Protein AF-B0E780-F1 (afdb_monomer_lite)

Radius of gyration: 20.07 Å; chains: 1; bounding box: 58×22×63 Å

Organism: Entamoeba dispar (strain ATCC PRA-260 / SAW760) (NCBI:txid370354)

pLDDT: mean 79.93, std 17.06, range [34.69, 95.31]

Sequence (109 aa):
MTQLFDLISFPPFKLKDTINVPIYQALTRVICSQFGTVYPSIQPSLKLIENLRDKLVNSNNPEIVIKNGTDYYNYLNLLIHRIDLNSNTLQVNFKWSDTLKRIIIVVLH

Structure (mmCIF, N/CA/C/O backbone):
data_AF-B0E780-F1
#
_entry.id   AF-B0E780-F1
#
loop_
_atom_site.group_PDB
_atom_site.id
_atom_site.type_symbol
_atom_site.label_atom_id
_atom_site.label_alt_id
_atom_site.label_comp_id
_atom_site.label_asym_id
_atom_site.label_entity_id
_atom_site.label_seq_id
_atom_site.pdbx_PDB_ins_code
_atom_site.Cartn_x
_atom_site.Cartn_y
_atom_site.Cartn_z
_atom_site.occupancy
_atom_site.B_iso_or_equiv
_atom_site.auth_seq_id
_atom_site.auth_comp_id
_atom_site.auth_asym_id
_atom_site.auth_atom_id
_atom_site.pdbx_PDB_model_num
ATOM 1 N N . MET A 1 1 ? 44.273 1.773 -25.605 1.00 36.59 1 MET A N 1
ATOM 2 C CA . MET A 1 1 ? 43.612 0.777 -24.739 1.00 36.59 1 MET A CA 1
ATOM 3 C C . MET A 1 1 ? 42.115 1.004 -24.817 1.00 36.59 1 MET A C 1
ATOM 5 O O . MET A 1 1 ? 41.610 1.934 -24.206 1.00 36.59 1 MET A O 1
ATOM 9 N N . THR A 1 2 ? 41.429 0.230 -25.648 1.00 43.03 2 THR A N 1
ATOM 10 C CA . THR A 1 2 ? 39.969 0.208 -25.743 1.00 43.03 2 THR A CA 1
ATOM 11 C C . THR A 1 2 ? 39.435 -0.567 -24.545 1.00 43.03 2 THR A C 1
ATOM 13 O O . THR A 1 2 ? 39.707 -1.757 -24.408 1.00 43.03 2 THR A O 1
ATOM 16 N N . GLN A 1 3 ? 38.718 0.110 -23.646 1.00 45.75 3 GLN A N 1
ATOM 17 C CA . GLN A 1 3 ? 37.918 -0.542 -22.610 1.00 45.75 3 GLN A CA 1
ATOM 18 C C . GLN A 1 3 ? 36.733 -1.235 -23.297 1.00 45.75 3 GLN A C 1
ATOM 20 O O . GLN A 1 3 ? 35.626 -0.714 -23.347 1.00 45.75 3 GLN A O 1
ATOM 25 N N . LEU A 1 4 ? 37.011 -2.404 -23.874 1.00 44.03 4 LEU A N 1
ATOM 26 C CA . LEU A 1 4 ? 36.060 -3.395 -24.373 1.00 44.03 4 LEU A CA 1
ATOM 27 C C . LEU A 1 4 ? 35.402 -4.105 -23.180 1.00 44.03 4 LEU A C 1
ATOM 29 O O . LEU A 1 4 ? 35.466 -5.320 -23.027 1.00 44.03 4 LEU A O 1
ATOM 33 N N . PHE A 1 5 ? 34.751 -3.337 -22.307 1.00 51.03 5 PHE A N 1
ATOM 34 C CA . PHE A 1 5 ? 33.531 -3.865 -21.723 1.00 51.03 5 PHE A CA 1
ATOM 35 C C . PHE A 1 5 ? 32.512 -3.754 -22.846 1.00 51.03 5 PHE A C 1
ATOM 37 O O . PHE A 1 5 ? 31.848 -2.728 -22.979 1.00 51.03 5 PHE A O 1
ATOM 44 N N . ASP A 1 6 ? 32.461 -4.779 -23.701 1.00 51.44 6 ASP A N 1
ATOM 45 C CA . ASP A 1 6 ? 31.259 -5.060 -24.471 1.00 51.44 6 ASP A CA 1
ATOM 46 C C . ASP A 1 6 ? 30.129 -5.065 -23.450 1.00 51.44 6 ASP A C 1
ATOM 48 O O . ASP A 1 6 ? 30.010 -5.960 -22.610 1.00 51.44 6 ASP A O 1
ATOM 52 N N . LEU A 1 7 ? 29.408 -3.949 -23.418 1.00 62.34 7 LEU A N 1
ATOM 53 C CA . LEU A 1 7 ? 28.397 -3.655 -22.429 1.00 62.34 7 LEU A CA 1
ATOM 54 C C . LEU A 1 7 ? 27.242 -4.583 -22.780 1.00 62.34 7 LEU A C 1
ATOM 56 O O . LEU A 1 7 ? 26.395 -4.241 -23.603 1.00 62.34 7 LEU A O 1
ATOM 60 N N . ILE A 1 8 ? 27.270 -5.804 -22.238 1.00 68.25 8 ILE A N 1
ATOM 61 C CA . ILE A 1 8 ? 26.180 -6.762 -22.386 1.00 68.25 8 ILE A CA 1
ATOM 62 C C . ILE A 1 8 ? 24.934 -6.030 -21.896 1.00 68.25 8 ILE A C 1
ATOM 64 O O . ILE A 1 8 ? 24.798 -5.721 -20.711 1.00 68.25 8 ILE A O 1
ATOM 68 N N . SER A 1 9 ? 24.073 -5.660 -22.842 1.00 62.00 9 SER A N 1
ATOM 69 C CA . SER A 1 9 ? 22.891 -4.867 -22.551 1.00 62.00 9 SER A CA 1
ATOM 70 C C . SER A 1 9 ? 21.978 -5.702 -21.664 1.00 62.00 9 SER A C 1
ATOM 72 O O . SER A 1 9 ? 21.560 -6.799 -22.045 1.00 62.00 9 SER A O 1
ATOM 74 N N . PHE A 1 10 ? 21.699 -5.206 -20.460 1.00 67.00 10 PHE A N 1
ATOM 75 C CA . PHE A 1 10 ? 20.717 -5.838 -19.594 1.00 67.00 10 PHE A CA 1
ATOM 76 C C . PHE A 1 10 ? 19.353 -5.814 -20.293 1.00 67.00 10 PHE A C 1
ATOM 78 O O . PHE A 1 10 ? 18.967 -4.774 -20.837 1.00 67.00 10 PHE A O 1
ATOM 85 N N . PRO A 1 11 ? 18.605 -6.932 -20.285 1.00 73.12 11 PRO A N 1
ATOM 86 C CA . PRO A 1 11 ? 17.291 -6.963 -20.901 1.00 73.12 11 PRO A CA 1
ATOM 87 C C . PRO A 1 11 ? 16.394 -5.892 -20.258 1.00 73.12 11 PRO A C 1
ATOM 89 O O . PRO A 1 11 ? 16.365 -5.772 -19.029 1.00 73.12 11 PRO A O 1
ATOM 92 N N . PRO A 1 12 ? 15.662 -5.094 -21.057 1.00 72.75 12 PRO A N 1
ATOM 93 C CA . PRO A 1 12 ? 14.844 -4.018 -20.523 1.00 72.75 12 PRO A CA 1
ATOM 94 C C . PRO A 1 12 ? 13.618 -4.597 -19.810 1.00 72.75 12 PRO A C 1
ATOM 96 O O . PRO A 1 12 ? 12.650 -5.021 -20.443 1.00 72.75 12 PRO A O 1
ATOM 99 N N . PHE A 1 13 ? 13.641 -4.593 -18.478 1.00 77.44 13 PHE A N 1
ATOM 100 C CA . PHE A 1 13 ? 12.464 -4.892 -17.668 1.00 77.44 13 PHE A CA 1
ATOM 101 C C . PHE A 1 13 ? 11.559 -3.663 -17.589 1.00 77.44 13 PHE A C 1
ATOM 103 O O . PHE A 1 13 ? 12.016 -2.548 -17.342 1.00 77.44 13 PHE A O 1
ATOM 110 N N . LYS A 1 14 ? 10.256 -3.872 -17.788 1.00 79.50 14 LYS A N 1
ATOM 111 C CA . LYS A 1 14 ? 9.236 -2.838 -17.593 1.00 79.50 14 LYS A CA 1
ATOM 112 C C . LYS A 1 14 ? 8.522 -3.059 -16.270 1.00 79.50 14 LYS A C 1
ATOM 114 O O . LYS A 1 14 ? 8.298 -4.200 -15.870 1.00 79.50 14 LYS A O 1
ATOM 119 N N . LEU A 1 15 ? 8.147 -1.966 -15.619 1.00 83.19 15 LEU A N 1
ATOM 120 C CA . LEU A 1 15 ? 7.247 -2.002 -14.473 1.00 83.19 15 LEU A CA 1
ATOM 121 C C . LEU A 1 15 ? 5.826 -2.318 -14.954 1.00 83.19 15 LEU A C 1
ATOM 123 O O . LEU A 1 15 ? 5.457 -1.979 -16.078 1.00 83.19 15 LEU A O 1
ATOM 127 N N . LYS A 1 16 ? 5.044 -2.999 -14.112 1.00 86.94 16 LYS A N 1
ATOM 128 C CA . LYS A 1 16 ? 3.608 -3.191 -14.348 1.00 86.94 16 LYS A CA 1
ATOM 129 C C . LYS A 1 16 ? 2.894 -1.863 -14.141 1.00 86.94 16 LYS A C 1
ATOM 131 O O . LYS A 1 16 ? 3.147 -1.202 -13.133 1.00 86.94 16 LYS A O 1
ATOM 136 N N . ASP A 1 17 ? 1.961 -1.520 -15.021 1.00 85.25 17 ASP A N 1
ATOM 137 C CA . ASP A 1 17 ? 1.087 -0.382 -14.757 1.00 85.25 17 ASP A CA 1
ATOM 138 C C . ASP A 1 17 ? 0.024 -0.793 -13.742 1.00 85.25 17 ASP A C 1
ATOM 140 O O . ASP A 1 17 ? -0.372 -1.955 -13.624 1.00 85.25 17 ASP A O 1
ATOM 144 N N . THR A 1 18 ? -0.469 0.174 -12.987 1.00 88.81 18 THR A N 1
ATOM 145 C CA . THR A 1 18 ? -1.566 -0.026 -12.047 1.00 88.81 18 THR A CA 1
ATOM 146 C C . THR A 1 18 ? -2.428 1.223 -12.033 1.00 88.81 18 THR A C 1
ATOM 148 O O . THR A 1 18 ? -2.008 2.285 -12.484 1.00 88.81 18 THR A O 1
ATOM 151 N N . ILE A 1 19 ? -3.651 1.096 -11.535 1.00 86.00 19 ILE A N 1
ATOM 152 C CA . ILE A 1 19 ? -4.520 2.248 -11.309 1.00 86.00 19 ILE A CA 1
ATOM 153 C C . ILE A 1 19 ? -4.392 2.714 -9.868 1.00 86.00 19 ILE A C 1
ATOM 155 O O . ILE A 1 19 ? -4.119 1.920 -8.952 1.00 86.00 19 ILE A O 1
ATOM 159 N N . ASN A 1 20 ? -4.633 4.005 -9.660 1.00 85.81 20 ASN A N 1
ATOM 160 C CA . ASN A 1 20 ? -4.781 4.494 -8.310 1.00 85.81 20 ASN A CA 1
ATOM 161 C C . ASN A 1 20 ? -6.079 3.956 -7.692 1.00 85.81 20 ASN A C 1
ATOM 163 O O . ASN A 1 20 ? -7.083 3.797 -8.389 1.00 85.81 20 ASN A O 1
ATOM 167 N N . VAL A 1 21 ? -6.050 3.640 -6.397 1.00 86.31 21 VAL A N 1
ATOM 168 C CA . VAL A 1 21 ? -7.205 3.079 -5.687 1.00 86.31 21 VAL A CA 1
ATOM 169 C C . VAL A 1 21 ? -7.305 3.730 -4.309 1.00 86.31 21 VAL A C 1
ATOM 171 O O . VAL A 1 21 ? -6.286 3.778 -3.620 1.00 86.31 21 VAL A O 1
ATOM 174 N N . PRO A 1 22 ? -8.498 4.194 -3.885 1.00 85.88 22 PRO A N 1
ATOM 175 C CA . PRO A 1 22 ? -8.676 4.842 -2.589 1.00 85.88 22 PRO A CA 1
ATOM 176 C C . PRO A 1 22 ? -8.590 3.813 -1.454 1.00 85.88 22 PRO A C 1
ATOM 178 O O . PRO A 1 22 ? -9.578 3.182 -1.069 1.00 85.88 22 PRO A O 1
ATOM 181 N N . ILE A 1 23 ? -7.386 3.616 -0.924 1.00 90.38 23 ILE A N 1
ATOM 182 C CA . ILE A 1 23 ? -7.098 2.634 0.125 1.00 90.38 23 ILE A CA 1
ATOM 183 C C . ILE A 1 23 ? -7.308 3.197 1.529 1.00 90.38 23 ILE A C 1
ATOM 185 O O . ILE A 1 23 ? -7.605 2.428 2.442 1.00 90.38 23 ILE A O 1
ATOM 189 N N . TYR A 1 24 ? -7.237 4.518 1.720 1.00 91.75 24 TYR A N 1
ATOM 190 C CA . TYR A 1 24 ? -7.429 5.146 3.030 1.00 91.75 24 TYR A CA 1
ATOM 191 C C . TYR A 1 24 ? -8.796 4.796 3.633 1.00 91.75 24 TYR A C 1
ATOM 193 O O . TYR A 1 24 ? -8.892 4.326 4.772 1.00 91.75 24 TYR A O 1
ATOM 201 N N . GLN A 1 25 ? -9.865 4.978 2.852 1.00 90.12 25 GLN A N 1
ATOM 202 C CA . GLN A 1 25 ? -11.234 4.711 3.299 1.00 90.12 25 GLN A CA 1
ATOM 203 C C . GLN A 1 25 ? -11.475 3.222 3.562 1.00 90.12 25 GLN A C 1
ATOM 205 O O . GLN A 1 25 ? -12.219 2.865 4.473 1.00 90.12 25 GLN A O 1
ATOM 210 N N . ALA A 1 26 ? -10.867 2.350 2.759 1.00 89.75 26 ALA A N 1
ATOM 211 C CA . ALA A 1 26 ? -10.970 0.909 2.935 1.00 89.75 26 ALA A CA 1
ATOM 212 C C . ALA A 1 26 ? -10.287 0.453 4.226 1.00 89.75 26 ALA A C 1
ATOM 214 O O . ALA A 1 26 ? -10.912 -0.201 5.054 1.00 89.75 26 ALA A O 1
ATOM 215 N N . LEU A 1 27 ? -9.044 0.879 4.453 1.00 90.06 27 LEU A N 1
ATOM 216 C CA . LEU A 1 27 ? -8.306 0.558 5.674 1.00 90.06 27 LEU A CA 1
ATOM 217 C C . LEU A 1 27 ? -9.006 1.106 6.923 1.00 90.06 27 LEU A C 1
ATOM 219 O O . LEU A 1 27 ? -9.116 0.404 7.923 1.00 90.06 27 LEU A O 1
ATOM 223 N N . THR A 1 28 ? -9.551 2.323 6.848 1.00 90.31 28 THR A N 1
ATOM 224 C CA . THR A 1 28 ? -10.352 2.922 7.929 1.00 90.31 28 THR A CA 1
ATOM 225 C C . THR A 1 28 ? -11.564 2.049 8.271 1.00 90.31 28 THR A C 1
ATOM 227 O O . THR A 1 28 ? -11.818 1.793 9.447 1.00 90.31 28 THR A O 1
ATOM 230 N N . ARG A 1 29 ? -12.288 1.543 7.262 1.00 89.25 29 ARG A N 1
ATOM 231 C CA . ARG A 1 29 ? -13.429 0.632 7.459 1.00 89.25 29 ARG A CA 1
ATOM 232 C C . ARG A 1 29 ? -13.008 -0.682 8.109 1.00 89.25 29 ARG A C 1
ATOM 234 O O . ARG A 1 29 ? -13.655 -1.105 9.062 1.00 89.25 29 ARG A O 1
ATOM 241 N N . VAL A 1 30 ? -11.914 -1.285 7.647 1.00 89.44 30 VAL A N 1
ATOM 242 C CA . VAL A 1 30 ? -11.397 -2.538 8.218 1.00 89.44 30 VAL A CA 1
ATOM 243 C C . VAL A 1 30 ? -11.005 -2.350 9.685 1.00 89.44 30 VAL A C 1
ATOM 245 O O . VAL A 1 30 ? -11.445 -3.119 10.536 1.00 89.44 30 VAL A O 1
ATOM 248 N N . ILE A 1 31 ? -10.257 -1.294 10.011 1.00 89.62 31 ILE A N 1
ATOM 249 C CA . ILE A 1 31 ? -9.861 -0.999 11.397 1.00 89.62 31 ILE A CA 1
ATOM 250 C C . ILE A 1 31 ? -11.096 -0.768 12.267 1.00 89.62 31 ILE A C 1
ATOM 252 O O . ILE A 1 31 ? -11.215 -1.366 13.332 1.00 89.62 31 ILE A O 1
ATOM 256 N N . CYS A 1 32 ? -12.046 0.042 11.798 1.00 89.56 32 CYS A N 1
ATOM 257 C CA . CYS A 1 32 ? -13.288 0.290 12.524 1.00 89.56 32 CYS A CA 1
ATOM 258 C C . CYS A 1 32 ? -14.075 -1.011 12.767 1.00 89.56 32 CYS A C 1
ATOM 260 O O . CYS A 1 32 ? -14.591 -1.217 13.859 1.00 89.56 32 CYS A O 1
ATOM 262 N N . SER A 1 33 ? -14.106 -1.928 11.792 1.00 88.94 33 SER A N 1
ATOM 263 C CA . SER A 1 33 ? -14.799 -3.216 11.936 1.00 88.94 33 SER A CA 1
ATOM 264 C C . SER A 1 33 ? -14.159 -4.156 12.966 1.00 88.94 33 SER A C 1
ATOM 266 O O . SER A 1 33 ? -14.873 -4.930 13.594 1.00 88.94 33 SER A O 1
ATOM 268 N N . GLN A 1 34 ? -12.838 -4.080 13.165 1.00 87.56 34 GLN A N 1
ATOM 269 C CA . GLN A 1 34 ? -12.103 -4.958 14.087 1.00 87.56 34 GLN A CA 1
ATOM 270 C C . GLN A 1 34 ? -11.962 -4.367 15.492 1.00 87.56 34 GLN A C 1
ATOM 272 O O . GLN A 1 34 ? -11.992 -5.100 16.476 1.00 87.56 34 GLN A O 1
ATOM 277 N N . PHE A 1 35 ? -11.816 -3.046 15.594 1.00 88.56 35 PHE A N 1
ATOM 278 C CA . PHE A 1 35 ? -11.495 -2.353 16.846 1.0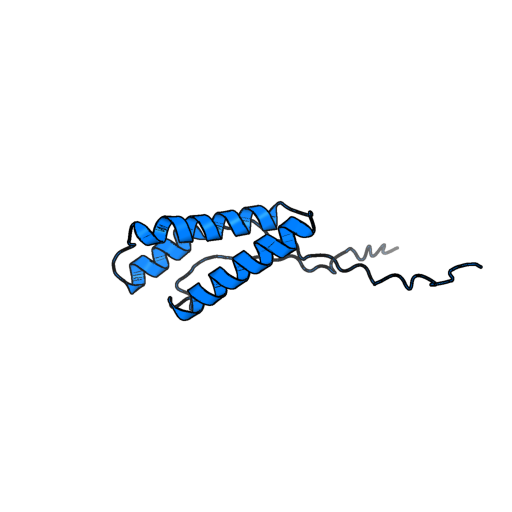0 88.56 35 PHE A CA 1
ATOM 279 C C . PHE A 1 35 ? -12.610 -1.411 17.329 1.00 88.56 35 PHE A C 1
ATOM 281 O O . PHE A 1 35 ? -12.461 -0.755 18.357 1.00 88.56 35 PHE A O 1
ATOM 288 N N . GLY A 1 36 ? -13.719 -1.294 16.591 1.00 87.62 36 GLY A N 1
ATOM 289 C CA . GLY A 1 36 ? -14.872 -0.442 16.916 1.00 87.62 36 GLY A CA 1
ATOM 290 C C . GLY A 1 36 ? -14.669 1.057 16.658 1.00 87.62 36 GLY A C 1
ATOM 291 O O . GLY A 1 36 ? -15.639 1.806 16.578 1.00 87.62 36 GLY A O 1
ATOM 292 N N . THR A 1 37 ? -13.425 1.518 16.511 1.00 89.06 37 THR A N 1
ATOM 293 C CA . THR A 1 37 ? -13.089 2.914 16.205 1.00 89.06 37 THR A CA 1
ATOM 294 C C . THR A 1 37 ? -11.740 3.017 15.497 1.00 89.06 37 THR A C 1
ATOM 296 O O . THR A 1 37 ? -10.941 2.081 15.499 1.00 89.06 37 THR A O 1
ATOM 299 N N . VAL A 1 38 ? -11.464 4.178 14.903 1.00 87.38 38 VAL A N 1
ATOM 300 C CA . VAL A 1 38 ? -10.160 4.508 14.321 1.00 87.38 38 VAL A CA 1
ATOM 301 C C . VAL A 1 38 ? -9.536 5.631 15.131 1.00 87.38 38 VAL A C 1
ATOM 303 O O . VAL A 1 38 ? -9.999 6.771 15.096 1.00 87.38 38 VAL A O 1
ATOM 306 N N . TYR A 1 39 ? -8.458 5.313 15.846 1.00 86.81 39 TYR A N 1
ATOM 307 C CA . TYR A 1 39 ? -7.740 6.299 16.645 1.00 86.81 39 TYR A CA 1
ATOM 308 C C . TYR A 1 39 ? -7.158 7.415 15.757 1.00 86.81 39 TYR A C 1
ATOM 310 O O . TYR A 1 39 ? -6.522 7.116 14.739 1.00 86.81 39 TYR A O 1
ATOM 318 N N . PRO A 1 40 ? -7.298 8.700 16.143 1.00 88.56 40 PRO A N 1
ATOM 319 C CA . PRO A 1 40 ? -6.750 9.828 15.384 1.00 88.56 40 PRO A CA 1
ATOM 320 C C . PRO A 1 40 ? -5.247 9.716 15.108 1.00 88.56 40 PRO A C 1
ATOM 322 O O . PRO A 1 40 ? -4.780 10.148 14.059 1.00 88.56 40 PRO A O 1
ATOM 325 N N . SER A 1 41 ? -4.496 9.075 16.007 1.00 89.25 41 SER A N 1
ATOM 326 C CA . SER A 1 41 ? -3.056 8.827 15.869 1.00 89.25 41 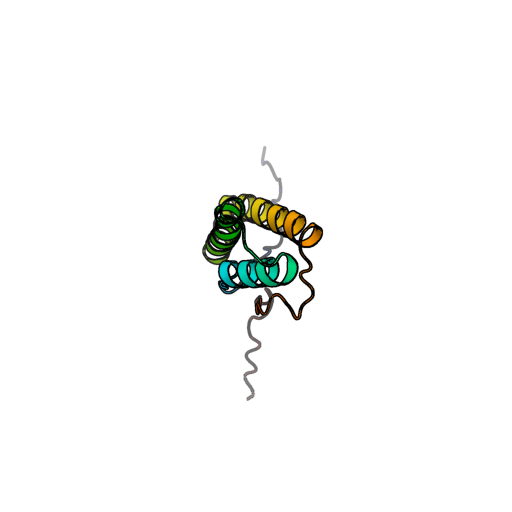SER A CA 1
ATOM 327 C C . SER A 1 41 ? -2.687 7.938 14.677 1.00 89.25 41 SER A C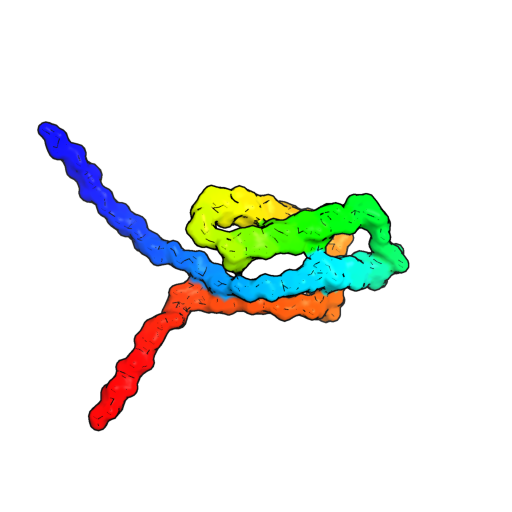 1
ATOM 329 O O . SER A 1 41 ? -1.571 8.031 14.175 1.00 89.25 41 SER A O 1
ATOM 331 N N . ILE A 1 42 ? -3.609 7.097 14.200 1.00 88.19 42 ILE A N 1
ATOM 332 C CA . ILE A 1 42 ? -3.377 6.153 13.097 1.00 88.19 42 ILE A CA 1
ATOM 333 C C . ILE A 1 42 ? -3.721 6.788 11.741 1.00 88.19 42 ILE A C 1
ATOM 335 O O . ILE A 1 42 ? -3.166 6.403 10.711 1.00 88.19 42 ILE A O 1
ATOM 339 N N . GLN A 1 43 ? -4.591 7.804 11.715 1.00 89.50 43 GLN A N 1
ATOM 340 C CA . GLN A 1 43 ? -5.028 8.448 10.471 1.00 89.50 43 GLN A CA 1
ATOM 341 C C . GLN A 1 43 ? -3.877 8.996 9.603 1.00 89.50 43 GLN A C 1
ATOM 343 O O . GLN A 1 43 ? -3.939 8.795 8.386 1.00 89.50 43 GLN A O 1
ATOM 348 N N . PRO A 1 44 ? -2.823 9.641 10.154 1.00 92.75 44 PRO A N 1
ATOM 349 C CA . PRO A 1 44 ? -1.676 10.081 9.362 1.00 92.75 44 PRO A CA 1
ATOM 350 C C . PRO A 1 44 ? -0.962 8.924 8.661 1.00 92.75 44 PRO A C 1
ATOM 352 O O . PRO A 1 44 ? -0.581 9.059 7.502 1.00 92.75 44 PRO A O 1
ATOM 355 N N . SER A 1 45 ? -0.830 7.771 9.325 1.00 90.94 45 SER A N 1
ATOM 356 C CA . SER A 1 45 ? -0.209 6.579 8.740 1.00 90.94 45 SER A CA 1
ATOM 357 C C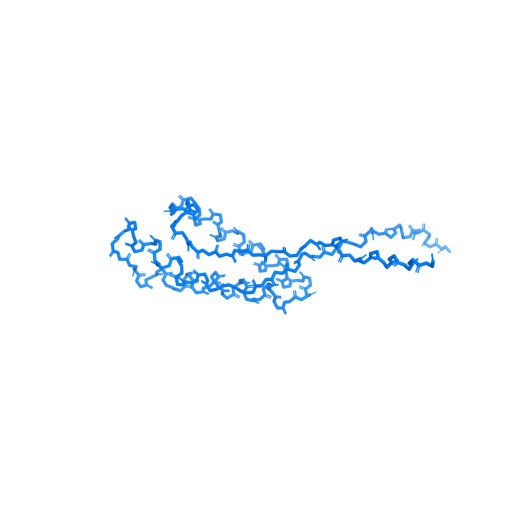 . SER A 1 45 ? -1.039 6.021 7.588 1.00 90.94 45 SER A C 1
ATOM 359 O O . SER A 1 45 ? -0.486 5.690 6.546 1.00 90.94 45 SER A O 1
ATOM 361 N N . LEU A 1 46 ? -2.368 5.980 7.720 1.00 91.38 46 LEU A N 1
ATOM 362 C CA . LEU A 1 46 ? -3.243 5.524 6.633 1.00 91.38 46 LEU A CA 1
ATOM 363 C C . LEU A 1 46 ? -3.170 6.451 5.412 1.00 91.38 46 LEU A C 1
ATOM 365 O O . LEU A 1 46 ? -3.092 5.974 4.282 1.00 91.38 46 LEU A O 1
ATOM 369 N N . LYS A 1 47 ? -3.145 7.772 5.636 1.00 94.44 47 LYS A N 1
ATOM 370 C CA . LYS A 1 47 ? -2.962 8.765 4.564 1.00 94.44 47 LYS A CA 1
ATOM 371 C C . LYS A 1 47 ? -1.584 8.659 3.916 1.00 94.44 47 LYS A C 1
ATOM 373 O O . LYS A 1 47 ? -1.461 8.825 2.708 1.00 94.44 47 LYS A O 1
ATOM 378 N N . LEU A 1 48 ? -0.545 8.369 4.699 1.00 94.19 48 LEU A N 1
ATOM 379 C CA . LEU A 1 48 ? 0.802 8.159 4.178 1.00 94.19 48 LEU A CA 1
ATOM 380 C C . LEU A 1 48 ? 0.852 6.966 3.216 1.00 94.19 48 LEU A C 1
ATOM 382 O O . LEU A 1 48 ? 1.456 7.082 2.155 1.00 94.19 48 LEU A O 1
ATOM 386 N N . ILE A 1 49 ? 0.193 5.854 3.554 1.00 93.44 49 ILE A N 1
ATOM 387 C CA . ILE A 1 49 ? 0.136 4.661 2.695 1.00 93.44 49 ILE A CA 1
ATOM 388 C C . ILE A 1 49 ? -0.536 4.986 1.351 1.00 93.44 49 ILE A C 1
ATOM 390 O O . ILE A 1 49 ? -0.022 4.594 0.303 1.00 93.44 49 ILE A O 1
ATOM 394 N N . GLU A 1 50 ? -1.642 5.734 1.363 1.00 94.00 50 GLU A N 1
ATOM 395 C CA . GLU A 1 50 ? -2.311 6.204 0.139 1.00 94.00 50 GLU A CA 1
ATOM 396 C C . GLU A 1 50 ? -1.405 7.134 -0.679 1.00 94.00 50 GLU A C 1
ATOM 398 O O . GLU A 1 50 ? -1.142 6.867 -1.846 1.00 94.00 50 GLU A O 1
ATOM 403 N N . ASN A 1 51 ? -0.790 8.132 -0.043 1.00 94.50 51 ASN A N 1
ATOM 404 C CA . ASN A 1 51 ? 0.139 9.046 -0.712 1.00 94.50 51 ASN A CA 1
ATOM 405 C C . ASN A 1 51 ? 1.351 8.334 -1.338 1.00 94.50 51 ASN A C 1
ATOM 407 O O . ASN A 1 51 ? 1.846 8.748 -2.388 1.00 94.50 51 ASN A O 1
ATOM 411 N N . LEU A 1 52 ? 1.875 7.289 -0.690 1.00 94.38 52 LEU A N 1
ATOM 412 C CA . LEU A 1 52 ? 2.965 6.480 -1.237 1.00 94.38 52 LEU A CA 1
ATOM 413 C C . LEU A 1 52 ? 2.510 5.731 -2.491 1.00 94.38 52 LEU A C 1
ATOM 415 O O . LEU A 1 52 ? 3.227 5.738 -3.492 1.00 94.38 52 LEU A O 1
ATOM 419 N N . ARG A 1 53 ? 1.303 5.151 -2.468 1.00 92.62 53 ARG A N 1
ATOM 420 C CA . ARG A 1 53 ? 0.703 4.518 -3.645 1.00 92.62 53 ARG A CA 1
ATOM 421 C C . ARG A 1 53 ? 0.535 5.517 -4.785 1.00 92.62 53 ARG A C 1
ATOM 423 O O . ARG A 1 53 ? 0.990 5.233 -5.888 1.00 92.62 53 ARG A O 1
ATOM 430 N N . ASP A 1 54 ? -0.044 6.682 -4.520 1.00 92.25 54 ASP A N 1
ATOM 431 C CA . ASP A 1 54 ? -0.274 7.727 -5.522 1.00 92.25 54 ASP A CA 1
ATOM 432 C C . ASP A 1 54 ? 1.025 8.136 -6.220 1.00 92.25 54 ASP A C 1
ATOM 434 O O . ASP A 1 54 ? 1.075 8.261 -7.445 1.00 92.25 54 ASP A O 1
ATOM 438 N N . LYS A 1 55 ? 2.107 8.298 -5.452 1.00 91.81 55 LYS A N 1
ATOM 439 C CA . LYS A 1 55 ? 3.432 8.605 -6.003 1.00 91.81 55 LYS A CA 1
ATOM 440 C C . LYS A 1 55 ? 3.976 7.478 -6.877 1.00 91.81 55 LYS A C 1
ATOM 442 O O . LYS A 1 55 ? 4.632 7.770 -7.868 1.00 91.81 55 LYS A O 1
ATOM 447 N N . LEU A 1 56 ? 3.723 6.219 -6.521 1.00 92.31 56 LEU A N 1
ATOM 448 C CA . LEU A 1 56 ? 4.178 5.059 -7.290 1.00 92.31 56 LEU A CA 1
ATOM 449 C C . LEU A 1 56 ? 3.396 4.862 -8.585 1.00 92.31 56 LEU A C 1
ATOM 451 O O . LEU A 1 56 ? 3.993 4.524 -9.598 1.00 92.31 56 LEU A O 1
ATOM 455 N N . VAL A 1 57 ? 2.083 5.100 -8.572 1.00 91.12 57 VAL A N 1
ATOM 456 C CA . VAL A 1 57 ? 1.249 4.997 -9.780 1.00 91.12 57 VAL A CA 1
ATOM 457 C C . VAL A 1 57 ? 1.622 6.066 -10.810 1.00 91.12 57 VAL A C 1
ATOM 459 O O . VAL A 1 57 ? 1.587 5.807 -12.008 1.00 91.12 57 VAL A O 1
ATOM 462 N N . ASN A 1 58 ? 1.993 7.263 -10.349 1.00 88.56 58 ASN A N 1
ATOM 463 C CA . ASN A 1 58 ? 2.222 8.422 -11.211 1.00 88.56 58 ASN A CA 1
ATOM 464 C C . ASN A 1 58 ? 3.707 8.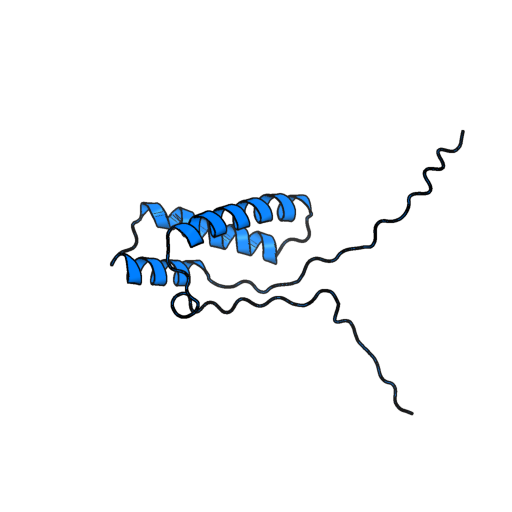699 -11.512 1.00 88.56 58 ASN A C 1
ATOM 466 O O . ASN A 1 58 ? 4.024 9.752 -12.066 1.00 88.56 58 ASN A O 1
ATOM 470 N N . SER A 1 59 ? 4.631 7.810 -11.130 1.00 87.12 59 SER A N 1
ATOM 471 C CA . SER A 1 59 ? 6.067 8.043 -11.310 1.00 87.12 59 SER A CA 1
ATOM 472 C C . SER A 1 59 ? 6.746 6.957 -12.128 1.00 87.12 59 SER A C 1
ATOM 474 O O . SER A 1 59 ? 6.669 5.776 -11.813 1.00 87.12 59 SER A O 1
ATOM 476 N N . ASN A 1 60 ? 7.515 7.404 -13.120 1.00 84.06 60 ASN A N 1
ATOM 477 C CA . ASN A 1 60 ? 8.462 6.578 -13.867 1.00 84.06 60 ASN A CA 1
ATOM 478 C C . ASN A 1 60 ? 9.916 6.867 -13.454 1.00 84.06 60 ASN A C 1
ATOM 480 O O . ASN A 1 60 ? 10.846 6.387 -14.098 1.00 84.06 60 ASN A O 1
ATOM 484 N N . ASN A 1 61 ? 10.130 7.690 -12.418 1.00 88.25 61 ASN A N 1
ATOM 485 C CA . ASN A 1 61 ? 11.467 8.012 -11.933 1.00 88.25 61 ASN A CA 1
ATOM 486 C C . ASN A 1 61 ? 11.993 6.843 -11.072 1.00 88.25 61 ASN A C 1
ATOM 488 O O . ASN A 1 61 ? 11.379 6.543 -10.044 1.00 88.25 61 ASN A O 1
ATOM 492 N N . PRO A 1 62 ? 13.126 6.210 -11.435 1.00 86.38 62 PRO A N 1
ATOM 493 C CA . PRO A 1 62 ? 13.634 5.032 -10.733 1.00 86.38 62 PRO A CA 1
ATOM 494 C C . PRO A 1 62 ? 13.895 5.250 -9.240 1.00 86.38 62 PRO A C 1
ATOM 496 O O . PRO A 1 62 ? 13.566 4.386 -8.435 1.00 86.38 62 PRO A O 1
ATOM 499 N N . GLU A 1 63 ? 14.431 6.404 -8.843 1.00 88.38 63 GLU A N 1
ATOM 500 C CA . GLU A 1 63 ? 14.730 6.700 -7.436 1.00 88.38 63 GLU A CA 1
ATOM 501 C C . GLU A 1 63 ? 13.448 6.817 -6.607 1.00 88.38 63 GLU A C 1
ATOM 503 O O . GLU A 1 63 ? 13.361 6.285 -5.498 1.00 88.38 63 GLU A O 1
ATOM 508 N N . ILE A 1 64 ? 12.424 7.467 -7.172 1.00 88.50 64 ILE A N 1
ATOM 509 C CA . ILE A 1 64 ? 11.103 7.602 -6.547 1.00 88.50 64 ILE A CA 1
ATOM 510 C C . ILE A 1 64 ? 10.450 6.227 -6.410 1.00 88.50 64 ILE A C 1
ATOM 512 O O . ILE A 1 64 ? 9.913 5.914 -5.347 1.00 88.50 64 ILE A O 1
ATOM 516 N N . VAL A 1 65 ? 10.516 5.408 -7.462 1.00 90.19 65 VAL A N 1
ATOM 517 C CA . VAL A 1 65 ? 9.939 4.060 -7.475 1.00 90.19 65 VAL A CA 1
ATOM 518 C C . VAL A 1 65 ? 10.626 3.158 -6.455 1.00 90.19 65 VAL A C 1
ATOM 520 O O . VAL A 1 65 ? 9.941 2.499 -5.680 1.00 90.19 65 VAL A O 1
ATOM 523 N N . ILE A 1 66 ? 11.959 3.152 -6.403 1.00 91.44 66 ILE A N 1
ATOM 524 C CA . ILE A 1 66 ? 12.717 2.315 -5.464 1.00 91.44 66 ILE A CA 1
ATOM 525 C C . ILE A 1 66 ? 12.425 2.737 -4.024 1.00 91.44 66 ILE A C 1
ATOM 527 O O . ILE A 1 66 ? 12.043 1.901 -3.202 1.00 91.44 66 ILE A O 1
ATOM 531 N N . LYS A 1 67 ? 12.557 4.032 -3.715 1.00 93.81 67 LYS A N 1
ATOM 532 C CA . LYS A 1 67 ? 12.375 4.541 -2.353 1.00 93.81 67 LYS A CA 1
ATOM 533 C C . LYS A 1 67 ? 10.938 4.366 -1.874 1.00 93.81 67 LYS A C 1
ATOM 535 O O . LYS A 1 67 ? 10.695 3.668 -0.893 1.00 93.81 67 LYS A O 1
ATOM 540 N N . ASN A 1 68 ? 9.977 4.951 -2.589 1.00 94.25 68 ASN A N 1
ATOM 541 C CA . ASN A 1 68 ? 8.580 4.899 -2.165 1.00 94.25 68 ASN A CA 1
ATOM 542 C C . ASN A 1 68 ? 8.015 3.482 -2.282 1.00 94.25 68 ASN A C 1
ATOM 544 O O . ASN A 1 68 ? 7.111 3.142 -1.530 1.00 94.25 68 ASN A O 1
ATOM 548 N N . GLY A 1 69 ? 8.534 2.654 -3.196 1.00 93.75 69 GLY A N 1
ATOM 549 C CA . GLY A 1 69 ? 8.128 1.260 -3.360 1.00 93.75 69 GLY A CA 1
ATOM 550 C C . GLY A 1 69 ? 8.537 0.423 -2.159 1.00 93.75 69 GLY A C 1
ATOM 551 O O . GLY A 1 69 ? 7.721 -0.330 -1.630 1.00 93.75 69 GLY A O 1
ATOM 552 N N . THR A 1 70 ? 9.764 0.628 -1.681 1.00 94.75 70 THR A N 1
ATOM 553 C CA . THR A 1 70 ? 10.271 -0.008 -0.461 1.00 94.75 70 THR A CA 1
ATOM 554 C C . THR A 1 70 ? 9.482 0.450 0.764 1.00 94.75 70 THR A C 1
ATOM 556 O O . THR A 1 70 ? 9.007 -0.384 1.533 1.00 94.75 70 THR A O 1
ATOM 559 N N . ASP A 1 71 ? 9.266 1.760 0.920 1.00 95.31 71 ASP A N 1
ATOM 560 C CA . ASP A 1 71 ? 8.486 2.308 2.036 1.00 95.31 71 ASP A CA 1
ATOM 561 C C . ASP A 1 71 ? 7.045 1.780 2.020 1.00 95.31 71 ASP A C 1
ATOM 563 O O . ASP A 1 71 ? 6.540 1.297 3.034 1.00 95.31 71 ASP A O 1
ATOM 567 N N . TYR A 1 72 ? 6.392 1.804 0.854 1.00 94.88 72 TYR A N 1
ATOM 568 C CA . TYR A 1 72 ? 5.035 1.296 0.674 1.00 94.88 72 TYR A CA 1
ATOM 569 C C . TYR A 1 72 ? 4.936 -0.189 1.033 1.00 94.88 72 TYR A C 1
ATOM 571 O O . TYR A 1 72 ? 4.046 -0.573 1.792 1.00 94.88 72 TYR A O 1
ATOM 579 N N . TYR A 1 73 ? 5.875 -1.012 0.556 1.00 94.50 73 TYR A N 1
ATOM 580 C CA . TYR A 1 73 ? 5.942 -2.431 0.901 1.00 94.50 73 TYR A CA 1
ATOM 581 C C . TYR A 1 73 ? 6.098 -2.646 2.410 1.00 94.50 73 TYR A C 1
ATOM 583 O O . TYR A 1 73 ? 5.356 -3.430 2.999 1.00 94.50 73 TYR A O 1
ATOM 591 N N . ASN A 1 74 ? 7.007 -1.914 3.055 1.00 94.81 74 ASN A N 1
ATOM 592 C CA . ASN A 1 74 ? 7.241 -2.032 4.492 1.00 94.81 74 ASN A CA 1
ATOM 593 C C . ASN A 1 74 ? 5.988 -1.682 5.303 1.00 94.81 74 ASN A C 1
ATOM 595 O O . ASN A 1 74 ? 5.638 -2.404 6.238 1.00 94.81 74 ASN A O 1
ATOM 599 N N . TYR A 1 75 ? 5.271 -0.619 4.929 1.00 92.75 75 TYR A N 1
ATOM 600 C CA . TYR A 1 75 ? 4.012 -0.274 5.586 1.00 92.75 75 TYR A CA 1
ATOM 601 C C . TYR A 1 75 ? 2.929 -1.332 5.370 1.00 92.75 75 TYR A C 1
ATOM 603 O O . TYR A 1 75 ? 2.242 -1.679 6.329 1.00 92.75 75 TYR A O 1
ATOM 611 N N . LEU A 1 76 ? 2.789 -1.877 4.157 1.00 90.50 76 LEU A N 1
ATOM 612 C CA . LEU A 1 76 ? 1.848 -2.970 3.892 1.00 90.50 76 LEU A CA 1
ATOM 613 C C . LEU A 1 76 ? 2.188 -4.224 4.706 1.00 90.50 76 LEU A C 1
ATOM 615 O O . LEU A 1 76 ? 1.291 -4.843 5.277 1.00 90.50 76 LEU A O 1
ATOM 619 N N . ASN A 1 77 ? 3.474 -4.559 4.816 1.00 91.31 77 ASN A N 1
ATOM 620 C CA . ASN A 1 77 ? 3.947 -5.694 5.600 1.00 91.31 77 ASN A CA 1
ATOM 621 C C . ASN A 1 77 ? 3.669 -5.511 7.102 1.00 91.31 77 ASN A C 1
ATOM 623 O O . ASN A 1 77 ? 3.223 -6.428 7.782 1.00 91.31 77 ASN A O 1
ATOM 627 N N . LEU A 1 78 ? 3.858 -4.305 7.639 1.00 90.31 78 LEU A N 1
ATOM 628 C CA . LEU A 1 78 ? 3.456 -4.013 9.017 1.00 90.31 78 LEU A CA 1
ATOM 629 C C . LEU A 1 78 ? 1.937 -4.097 9.202 1.00 90.31 78 LEU A C 1
ATOM 631 O O . LEU A 1 78 ? 1.474 -4.482 10.275 1.00 90.31 78 LEU A O 1
ATOM 635 N N . LEU A 1 79 ? 1.167 -3.726 8.179 1.00 88.25 79 LEU A N 1
ATOM 636 C CA . LEU A 1 79 ? -0.287 -3.674 8.243 1.00 88.25 79 LEU A CA 1
ATOM 637 C C . LEU A 1 79 ? -0.916 -5.073 8.239 1.00 88.25 79 LEU A C 1
ATOM 639 O O . LEU A 1 79 ? -1.775 -5.339 9.077 1.00 88.25 79 LEU A O 1
ATOM 643 N N . ILE A 1 80 ? -0.444 -5.981 7.377 1.00 87.06 80 ILE A N 1
ATOM 644 C CA . ILE A 1 80 ? -0.963 -7.360 7.289 1.00 87.06 80 ILE A CA 1
ATOM 645 C C . ILE A 1 80 ? -0.724 -8.173 8.570 1.00 87.06 80 ILE A C 1
ATOM 647 O O . ILE A 1 80 ? -1.486 -9.080 8.879 1.00 87.06 80 ILE A O 1
ATOM 651 N N . HIS A 1 81 ? 0.299 -7.825 9.356 1.00 87.88 81 HIS A N 1
ATOM 652 C CA . HIS A 1 81 ? 0.563 -8.460 10.650 1.00 87.88 81 HIS A CA 1
ATOM 653 C C . HIS A 1 81 ? -0.258 -7.883 11.812 1.00 87.88 81 HIS A C 1
ATOM 655 O O . HIS A 1 81 ? -0.223 -8.434 12.910 1.00 87.88 81 HIS A O 1
ATOM 661 N N . ARG A 1 82 ? -0.957 -6.761 11.609 1.00 86.44 82 ARG A N 1
ATOM 662 C CA . ARG A 1 82 ? -1.687 -6.042 12.670 1.00 86.44 82 ARG A CA 1
ATOM 663 C C . ARG A 1 82 ? -3.196 -6.033 12.474 1.00 86.44 82 ARG A C 1
ATOM 665 O O . ARG A 1 82 ? -3.920 -5.815 13.439 1.00 86.44 82 ARG A O 1
ATOM 672 N N . ILE A 1 83 ? -3.652 -6.197 11.239 1.00 84.38 83 ILE A N 1
ATOM 673 C CA . ILE A 1 83 ? -5.053 -6.082 10.845 1.00 84.38 83 ILE A CA 1
ATOM 674 C C . ILE A 1 83 ? -5.384 -7.279 9.965 1.00 84.38 83 ILE A C 1
ATOM 676 O O . ILE A 1 83 ? -4.632 -7.587 9.040 1.00 84.38 83 ILE A O 1
ATOM 680 N N . ASP A 1 84 ? -6.529 -7.916 10.209 1.00 82.38 84 ASP A N 1
ATOM 681 C CA . ASP A 1 84 ? -7.006 -8.964 9.309 1.00 82.38 84 ASP A CA 1
ATOM 682 C C . ASP A 1 84 ? -7.454 -8.350 7.969 1.00 82.38 84 ASP A C 1
ATOM 684 O O . ASP A 1 84 ? -8.482 -7.673 7.878 1.00 82.38 84 ASP A O 1
ATOM 688 N N . LEU A 1 85 ? -6.641 -8.562 6.932 1.00 76.00 85 LEU A N 1
ATOM 689 C CA . LEU A 1 85 ? -6.873 -8.104 5.563 1.00 76.00 85 LEU A CA 1
ATOM 690 C C . LEU A 1 85 ? -7.562 -9.153 4.680 1.00 76.00 85 LEU A C 1
ATOM 692 O O . LEU A 1 85 ? -7.590 -8.969 3.460 1.00 76.00 85 LEU A O 1
ATOM 696 N N . ASN A 1 86 ? -8.098 -10.238 5.253 1.00 73.44 86 ASN A N 1
ATOM 697 C CA . ASN A 1 86 ? -8.805 -11.264 4.493 1.00 73.44 86 ASN A CA 1
ATOM 698 C C . ASN A 1 86 ? -9.782 -10.628 3.491 1.00 73.44 86 ASN A C 1
ATOM 700 O O . ASN A 1 86 ? -10.482 -9.656 3.774 1.00 73.44 86 ASN A O 1
ATOM 704 N N . SER A 1 87 ? -9.772 -11.154 2.269 1.00 56.31 87 SER A N 1
ATOM 705 C CA . SER A 1 87 ? -10.178 -10.480 1.026 1.00 56.31 87 SER A CA 1
ATOM 706 C C . SER A 1 87 ? -11.619 -9.948 0.974 1.00 56.31 87 SER A C 1
ATOM 708 O O . SER A 1 87 ? -11.936 -9.156 0.086 1.00 56.31 87 SER A O 1
ATOM 710 N N . ASN A 1 88 ? -12.472 -10.293 1.939 1.00 60.53 88 ASN A N 1
ATOM 711 C CA . ASN A 1 88 ? -13.839 -9.781 2.039 1.00 60.53 88 ASN A CA 1
ATOM 712 C C . ASN A 1 88 ? -13.962 -8.458 2.814 1.00 60.53 88 ASN A C 1
ATOM 714 O O . ASN A 1 88 ? -14.919 -7.717 2.588 1.00 60.53 88 ASN A O 1
ATOM 718 N N . THR A 1 89 ? -13.013 -8.120 3.691 1.00 67.94 89 THR A N 1
ATOM 719 C CA . THR A 1 89 ? -13.112 -6.935 4.562 1.00 67.94 89 THR A CA 1
ATOM 720 C C . THR A 1 89 ? -12.610 -5.667 3.878 1.00 67.94 89 THR A C 1
ATOM 722 O O . THR A 1 89 ? -13.176 -4.592 4.070 1.00 67.94 89 THR A O 1
ATOM 725 N N . LEU A 1 90 ? -11.562 -5.776 3.052 1.00 78.25 90 LEU A N 1
ATOM 726 C CA . LEU A 1 90 ? -10.914 -4.608 2.452 1.00 78.25 90 LEU A CA 1
ATOM 727 C C . LEU A 1 90 ? -11.741 -3.999 1.307 1.00 78.25 90 LEU A C 1
ATOM 729 O O . LEU A 1 90 ? -11.772 -2.782 1.163 1.00 78.25 90 LEU A O 1
ATOM 733 N N . GLN A 1 91 ? -12.430 -4.824 0.507 1.00 80.19 91 GLN A N 1
ATOM 734 C CA . GLN A 1 91 ? -13.257 -4.386 -0.634 1.00 80.19 91 GLN A CA 1
ATOM 735 C C . GLN A 1 91 ? -12.539 -3.415 -1.597 1.00 80.19 91 GLN A C 1
ATOM 737 O O . GLN A 1 91 ? -13.154 -2.534 -2.199 1.00 80.19 91 GLN A O 1
ATOM 742 N N . VAL A 1 92 ? -11.221 -3.565 -1.742 1.00 82.25 92 VAL A N 1
ATOM 743 C CA . VAL A 1 92 ? -10.392 -2.779 -2.663 1.00 82.25 92 VAL A CA 1
ATOM 744 C C . VAL A 1 92 ? -10.063 -3.639 -3.870 1.00 82.25 92 VAL A C 1
ATOM 746 O O . VAL A 1 92 ? -9.480 -4.713 -3.739 1.00 82.25 92 VAL A O 1
ATOM 749 N N . ASN A 1 93 ? -10.410 -3.152 -5.059 1.00 84.19 93 ASN A N 1
ATOM 750 C CA . ASN A 1 93 ? -10.086 -3.832 -6.306 1.00 84.19 93 ASN A CA 1
ATOM 751 C C . ASN A 1 93 ? -8.728 -3.358 -6.831 1.00 84.19 93 ASN A C 1
ATOM 753 O O . ASN A 1 93 ? -8.642 -2.365 -7.558 1.00 84.19 93 ASN A O 1
ATOM 757 N N . PHE A 1 94 ? -7.665 -4.062 -6.450 1.00 86.50 94 PHE A N 1
ATOM 758 C CA . PHE A 1 94 ? -6.349 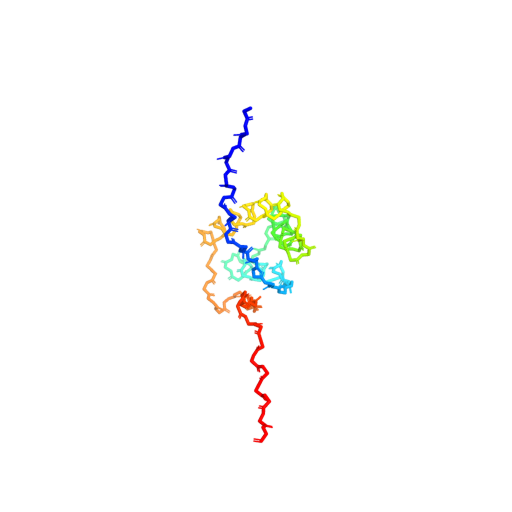-3.811 -7.017 1.00 86.50 94 PHE A CA 1
ATOM 759 C C . PHE A 1 94 ? -6.246 -4.404 -8.426 1.00 86.50 94 PHE A C 1
ATOM 761 O O . PHE A 1 94 ? -6.529 -5.582 -8.640 1.00 86.50 94 PHE A O 1
ATOM 768 N N . LYS A 1 95 ? -5.807 -3.588 -9.388 1.00 87.50 95 LYS A N 1
ATOM 769 C CA . LYS A 1 95 ? -5.584 -4.009 -10.775 1.00 87.50 95 LYS A CA 1
ATOM 770 C C . LYS A 1 95 ? -4.175 -3.652 -11.219 1.00 87.50 95 LYS A C 1
ATOM 772 O O . LYS A 1 95 ? -3.724 -2.525 -11.006 1.00 87.50 95 LYS A O 1
ATOM 777 N N . TRP A 1 96 ? -3.521 -4.595 -11.882 1.00 89.56 96 TRP A N 1
ATOM 778 C CA . TRP A 1 96 ? -2.225 -4.405 -12.526 1.00 89.56 96 TRP A CA 1
ATOM 779 C C . TRP A 1 96 ? -2.311 -4.849 -13.983 1.00 89.56 96 TRP A C 1
ATOM 781 O O . TRP A 1 96 ? -2.961 -5.853 -14.280 1.00 89.56 96 TRP A O 1
ATOM 791 N N . SER A 1 97 ? -1.672 -4.107 -14.883 1.00 85.62 97 SER A N 1
ATOM 792 C CA . SER A 1 97 ? -1.445 -4.551 -16.254 1.00 85.62 97 SER A CA 1
ATOM 793 C C . SER A 1 97 ? -0.253 -5.508 -16.284 1.00 85.62 97 SER A C 1
ATOM 795 O O . SER A 1 97 ? 0.716 -5.365 -15.533 1.00 85.62 97 SER A O 1
ATOM 797 N N . ASP A 1 98 ? -0.317 -6.517 -17.148 1.00 77.56 98 ASP A N 1
ATOM 798 C CA . ASP A 1 98 ? 0.858 -7.332 -17.428 1.00 77.56 98 ASP A CA 1
ATOM 799 C C . ASP A 1 98 ? 1.810 -6.586 -18.360 1.00 77.56 98 ASP A C 1
ATOM 801 O O . ASP A 1 98 ? 1.400 -5.979 -19.348 1.00 77.56 98 ASP A O 1
ATOM 805 N N . THR A 1 99 ? 3.106 -6.708 -18.085 1.00 69.81 99 THR A N 1
ATOM 806 C CA . THR A 1 99 ? 4.192 -6.046 -18.823 1.00 69.81 99 THR A CA 1
ATOM 807 C C . THR A 1 99 ? 4.361 -6.544 -20.261 1.00 69.81 99 THR A C 1
ATOM 809 O O . THR A 1 99 ? 5.039 -5.892 -21.055 1.00 69.81 99 THR A O 1
ATOM 812 N N . LEU A 1 100 ? 3.751 -7.685 -20.611 1.00 65.06 100 LEU A N 1
ATOM 813 C CA . LEU A 1 100 ? 3.968 -8.399 -21.876 1.00 65.06 100 LEU A CA 1
ATOM 814 C C . LEU A 1 100 ? 2.816 -8.310 -22.890 1.00 65.06 100 LEU A C 1
ATOM 816 O O . LEU A 1 100 ? 2.926 -8.877 -23.975 1.00 65.06 100 LEU A O 1
ATOM 820 N N . LYS A 1 101 ? 1.716 -7.596 -22.619 1.00 52.75 101 LYS A N 1
ATOM 821 C CA . LYS A 1 101 ? 0.628 -7.487 -23.609 1.00 52.75 101 LYS A CA 1
ATOM 822 C C . LYS A 1 101 ? 0.863 -6.340 -24.596 1.00 52.75 101 LYS A C 1
ATOM 824 O O . LYS A 1 101 ? 0.337 -5.245 -24.428 1.00 52.75 101 LYS A O 1
ATOM 829 N N . ARG A 1 102 ? 1.602 -6.622 -25.679 1.00 42.69 102 ARG A N 1
ATOM 830 C CA . ARG A 1 102 ? 1.610 -5.803 -26.907 1.00 42.69 102 ARG A CA 1
ATOM 831 C C . ARG A 1 102 ? 1.387 -6.675 -28.159 1.00 42.69 102 ARG A C 1
ATOM 833 O O . ARG A 1 102 ? 2.313 -7.293 -28.652 1.00 42.69 102 ARG A O 1
ATOM 840 N N . ILE A 1 103 ? 0.125 -6.683 -28.608 1.00 39.31 103 ILE A N 1
ATOM 841 C CA . ILE A 1 103 ? -0.409 -6.788 -29.985 1.00 39.31 103 ILE A CA 1
ATOM 842 C C . ILE A 1 103 ? 0.136 -7.917 -30.892 1.00 39.31 103 ILE A C 1
ATOM 844 O O . ILE A 1 103 ? 1.197 -7.786 -31.491 1.00 39.31 103 ILE A O 1
ATOM 848 N N . ILE A 1 104 ? -0.695 -8.936 -31.146 1.00 37.44 104 ILE A N 1
ATOM 849 C CA . ILE A 1 104 ? -0.677 -9.669 -32.423 1.00 37.44 104 ILE A CA 1
ATOM 850 C C . ILE A 1 104 ? -1.650 -8.928 -33.351 1.00 37.44 104 ILE A C 1
ATOM 852 O O . ILE A 1 104 ? -2.860 -8.995 -33.142 1.00 37.44 104 ILE A O 1
ATOM 856 N N . ILE A 1 105 ? -1.147 -8.199 -34.352 1.00 45.16 105 ILE A N 1
ATOM 857 C CA . ILE A 1 105 ? -1.974 -7.830 -35.508 1.00 45.16 105 ILE A CA 1
ATOM 858 C C . ILE A 1 105 ? -2.011 -9.084 -36.376 1.00 45.16 105 ILE A C 1
ATOM 860 O O . ILE A 1 105 ? -1.054 -9.370 -37.090 1.00 45.16 105 ILE A O 1
ATOM 864 N N . VAL A 1 106 ? -3.091 -9.855 -36.291 1.00 34.69 106 VAL A N 1
ATOM 865 C CA . VAL A 1 106 ? -3.383 -10.842 -37.330 1.00 34.69 106 VAL A CA 1
ATOM 866 C C . VAL A 1 106 ? -4.009 -10.066 -38.484 1.00 34.69 106 VAL A C 1
ATOM 868 O O . VAL A 1 106 ? -5.193 -9.740 -38.447 1.00 34.69 106 VAL A O 1
ATOM 871 N N . VAL A 1 107 ? -3.206 -9.722 -39.491 1.00 39.91 107 VAL A N 1
ATOM 872 C CA . VAL A 1 107 ? -3.745 -9.394 -40.815 1.00 39.91 107 VAL A CA 1
ATOM 873 C C . VAL A 1 107 ? -4.119 -10.729 -41.452 1.00 39.91 107 VAL A C 1
ATOM 875 O O . VAL A 1 107 ? -3.241 -11.477 -41.873 1.00 39.91 107 VAL A O 1
ATOM 878 N N . LEU A 1 108 ? -5.409 -11.060 -41.458 1.00 36.97 108 LEU A N 1
ATOM 879 C CA . LEU A 1 108 ? -5.948 -12.101 -42.334 1.00 36.97 108 LEU A CA 1
ATOM 880 C C . LEU A 1 108 ? -6.126 -11.477 -43.728 1.00 36.97 108 LEU A C 1
ATOM 882 O O . LEU A 1 108 ? -6.802 -10.454 -43.860 1.00 36.97 108 LEU A O 1
ATOM 886 N N . HIS A 1 109 ? -5.465 -12.053 -44.732 1.00 37.88 109 HIS A N 1
ATOM 887 C CA . HIS A 1 109 ? -5.846 -11.946 -46.145 1.00 37.88 109 HIS A CA 1
ATOM 888 C C . HIS A 1 109 ? -6.706 -13.151 -46.508 1.00 37.88 109 HIS A C 1
ATOM 890 O O . HIS A 1 109 ? -6.414 -14.245 -45.969 1.00 37.88 109 HIS A O 1
#

InterPro domains:
  IPR004328 BRO1 domain [PF03097] (12-101)
  IPR038499 BRO1 domain superfamily [G3DSA:1.25.40.280] (9-105)

Foldseek 3Di:
DDPPPVVPDDPDDDDWAWDQWQQLVLLQQQCCVVPVHDDPVCSVVSVLLSVLSVQCNPDPDPVSNVVSVVVNVVSVVVSVVPTPVPPPRRPIDIDIHDPPDDDDPPPDD

Secondary structure (DSSP, 8-state):
--------PPP-PPPPPB----HHHHHHHHHHHHHSS--TTTHHHHHHHHHHHHHHHT---HHHHHHHHHHHHHHHHHHHTTS---HHHH-----B--TT---------